Protein AF-A0A6F9BKA1-F1 (afdb_monomer)

pLDDT: mean 94.88, std 5.04, range [74.5, 98.81]

Secondary structure (DSSP, 8-state):
-EE-B--TT---S-HHHHHHHHHHHHTT-SEEESBEEEE---S----GGGGG--EESS-EEEES---SB---TT--EE--SS-BTTTBSEEEE--S-SSSS----B---SS--

Radius of gyration: 12.95 Å; Cα contacts (8 Å, |Δi|>4): 275; chains: 1; bounding box: 37×28×27 Å

Nearest PDB structures (foldseek):
  3u2p-assembly1_A  TM=9.780E-01  e=9.759E-13  Homo sapiens
  3u9u-assembly3_E  TM=9.674E-01  e=4.639E-12  Homo sapiens
  8u4j-assembly1_B  TM=9.757E-01  e=9.276E-12  Homo sapiens
  8u4l-assembly1_A  TM=9.788E-01  e=1.390E-11  Homo sapiens
  3njp-assembly1_A  TM=9.699E-01  e=2.111E-09  Homo sapiens

Sequence (113 aa):
VCPGTQNGLSSTGSQENQYNLIKDRYTGCEIIMGNLEITQIESDWDFSFLGTIREVTGYILIAMNHFRQLPLEQLRVIRGNTLYDRGFALSVFLNYPKEGSNGLQHLGLTHLT

Solvent-accessible surface area (backbone atoms only — not comparable to full-atom values): 6056 Å² total; per-residue (Å²): 100,31,76,41,59,89,55,79,90,65,82,76,85,51,57,66,57,47,51,50,54,52,48,74,55,36,54,82,20,36,34,33,58,34,22,50,72,53,56,58,36,71,62,82,68,89,48,67,49,45,38,49,24,31,35,29,42,9,20,39,40,40,31,48,23,22,29,46,63,42,44,28,47,46,24,32,47,69,66,37,81,38,44,50,94,80,76,29,41,69,46,79,48,64,35,48,49,97,72,78,86,52,24,57,76,44,62,38,62,79,49,55,111

Mean predicted aligned error: 2.92 Å

Structure (mmCIF, N/CA/C/O backbone):
data_AF-A0A6F9BKA1-F1
#
_entry.id   AF-A0A6F9BKA1-F1
#
loop_
_atom_site.group_PDB
_atom_site.id
_atom_site.type_symbol
_atom_site.label_atom_id
_atom_site.label_alt_id
_atom_site.label_comp_id
_atom_site.label_asym_id
_atom_site.label_entity_id
_atom_site.label_seq_id
_atom_site.pdbx_PDB_ins_code
_atom_site.Cartn_x
_atom_site.Cartn_y
_atom_site.Cartn_z
_atom_site.occupancy
_atom_site.B_iso_or_equiv
_atom_site.auth_seq_id
_atom_site.auth_comp_id
_atom_site.auth_asym_id
_atom_site.auth_atom_id
_atom_site.pdbx_PDB_model_num
ATOM 1 N N . VAL A 1 1 ? -10.286 5.489 9.625 1.00 97.56 1 VAL A N 1
ATOM 2 C CA . VAL A 1 1 ? -10.608 5.352 8.182 1.00 97.56 1 VAL A CA 1
ATOM 3 C C . VAL A 1 1 ? -9.828 6.410 7.424 1.00 97.56 1 VAL A C 1
ATOM 5 O O . VAL A 1 1 ? -9.712 7.512 7.944 1.00 97.56 1 VAL A O 1
ATOM 8 N N . CYS A 1 2 ? -9.300 6.099 6.245 1.00 98.44 2 CYS A N 1
ATOM 9 C CA . CYS A 1 2 ? -8.527 7.029 5.419 1.00 98.44 2 CYS A CA 1
ATOM 10 C C . CYS A 1 2 ? -8.758 6.754 3.919 1.00 98.44 2 CYS A C 1
ATOM 12 O O . CYS A 1 2 ? -9.146 5.639 3.560 1.00 98.44 2 CYS A O 1
ATOM 14 N N . PRO A 1 3 ? -8.554 7.742 3.030 1.00 98.44 3 PRO A N 1
ATOM 15 C CA . PRO A 1 3 ? -8.677 7.545 1.58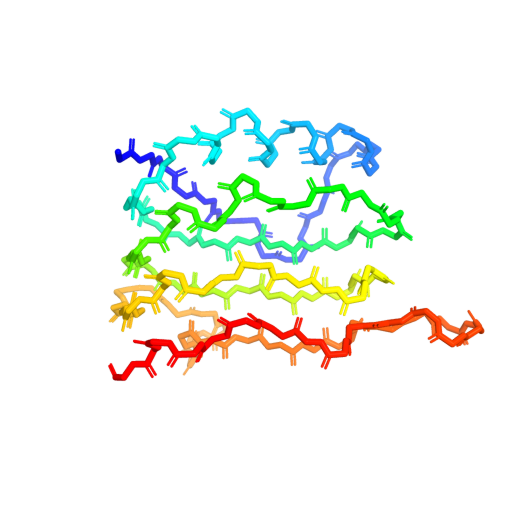7 1.00 98.44 3 PRO A CA 1
ATOM 16 C C . PRO A 1 3 ? -7.444 6.846 0.996 1.00 98.44 3 PRO A C 1
ATOM 18 O O . PRO A 1 3 ? -6.312 7.211 1.319 1.00 98.44 3 PRO A O 1
ATOM 21 N N . GLY A 1 4 ? -7.664 5.900 0.081 1.00 98.12 4 GLY A N 1
ATOM 22 C CA . GLY A 1 4 ? -6.608 5.255 -0.707 1.00 98.12 4 GLY A CA 1
ATOM 23 C C . GLY A 1 4 ? -6.095 6.110 -1.873 1.00 98.12 4 GLY A C 1
ATOM 24 O O . GLY A 1 4 ? -6.438 7.290 -2.001 1.00 98.12 4 GLY A O 1
ATOM 25 N N . THR A 1 5 ? -5.278 5.507 -2.736 1.00 97.44 5 THR A N 1
ATOM 26 C CA . THR A 1 5 ? -4.712 6.137 -3.946 1.00 97.44 5 THR A CA 1
ATOM 27 C C . THR A 1 5 ? -5.116 5.394 -5.226 1.00 97.44 5 THR A C 1
ATOM 29 O O . THR A 1 5 ? -5.723 4.324 -5.167 1.00 97.44 5 THR A O 1
ATOM 32 N N . GLN A 1 6 ? -4.845 5.985 -6.395 1.00 96.69 6 GLN A N 1
ATOM 33 C CA . GLN A 1 6 ? -5.107 5.384 -7.712 1.00 96.69 6 GLN A CA 1
ATOM 34 C C . GLN A 1 6 ? -4.022 5.801 -8.722 1.00 96.69 6 GLN A C 1
ATOM 36 O O . GLN A 1 6 ? -4.307 6.271 -9.822 1.00 96.69 6 GLN A O 1
ATOM 41 N N . ASN A 1 7 ? -2.763 5.688 -8.310 1.00 95.06 7 ASN A N 1
ATOM 42 C CA . ASN A 1 7 ? -1.594 6.072 -9.099 1.00 95.06 7 ASN A CA 1
ATOM 43 C C . ASN A 1 7 ? -0.988 4.877 -9.852 1.00 95.06 7 ASN A C 1
ATOM 45 O O . ASN A 1 7 ? -0.212 5.061 -10.790 1.00 95.06 7 ASN A O 1
ATOM 49 N N . GLY A 1 8 ? -1.318 3.643 -9.459 1.00 95.62 8 GLY A N 1
ATOM 50 C CA . GLY A 1 8 ? -0.719 2.434 -10.012 1.00 95.62 8 GLY A CA 1
ATOM 51 C C . GLY A 1 8 ? 0.800 2.430 -9.826 1.00 95.62 8 GLY A C 1
ATOM 52 O O . GLY A 1 8 ? 1.302 2.446 -8.705 1.00 95.62 8 GLY A O 1
ATOM 53 N N . LEU A 1 9 ? 1.537 2.404 -10.939 1.00 95.00 9 LEU A N 1
ATOM 54 C CA . LEU A 1 9 ? 3.005 2.449 -10.948 1.00 95.00 9 LEU A CA 1
ATOM 55 C C . LEU A 1 9 ? 3.567 3.862 -11.148 1.00 95.00 9 LEU A C 1
ATOM 57 O O . LEU A 1 9 ? 4.784 4.019 -11.224 1.00 95.00 9 LEU A O 1
ATOM 61 N N . SER A 1 10 ? 2.720 4.884 -11.272 1.00 91.62 10 SER A N 1
ATOM 62 C CA . SER A 1 10 ? 3.179 6.264 -11.397 1.00 91.62 10 SER A CA 1
ATOM 63 C C . SER A 1 10 ? 3.678 6.785 -10.051 1.00 91.62 10 SER A C 1
ATOM 65 O O . SER A 1 10 ? 2.981 6.691 -9.044 1.00 91.62 10 SER A O 1
ATOM 67 N N . SER A 1 11 ? 4.868 7.382 -10.056 1.00 83.88 11 SER A N 1
ATOM 68 C CA . SER A 1 11 ? 5.426 8.123 -8.925 1.00 83.88 11 SER A CA 1
ATOM 69 C C . SER A 1 11 ? 5.715 9.560 -9.344 1.00 83.88 11 SER A C 1
ATOM 71 O O . SER A 1 11 ? 6.031 9.837 -10.504 1.00 83.88 11 SER A O 1
ATOM 73 N N . THR A 1 12 ? 5.592 10.481 -8.394 1.00 76.44 12 THR A N 1
ATOM 74 C CA . THR A 1 12 ? 5.935 11.890 -8.570 1.00 76.44 12 THR A CA 1
ATOM 75 C C . THR A 1 12 ? 6.828 12.337 -7.425 1.00 76.44 12 THR A C 1
ATOM 77 O O . THR A 1 12 ? 6.445 12.220 -6.261 1.00 76.44 12 THR A O 1
ATOM 80 N N . GLY A 1 13 ? 7.973 12.931 -7.752 1.00 84.62 13 GLY A N 1
ATOM 81 C CA . GLY A 1 13 ? 8.903 13.470 -6.762 1.00 84.62 13 GLY A CA 1
ATOM 82 C C . GLY A 1 13 ? 9.947 12.457 -6.295 1.00 84.62 13 GLY A C 1
ATOM 83 O O . GLY A 1 13 ? 10.262 11.501 -6.997 1.00 84.62 13 GLY A O 1
ATOM 84 N N . SER A 1 14 ? 10.542 12.722 -5.133 1.00 91.00 14 SER A N 1
ATOM 85 C CA . SER A 1 14 ? 11.535 11.841 -4.521 1.00 91.00 14 SER A CA 1
ATOM 86 C C . SER A 1 14 ? 10.866 10.686 -3.774 1.00 91.00 14 SER A C 1
ATOM 88 O O . SER A 1 14 ? 9.728 10.803 -3.313 1.00 91.00 14 SER A O 1
ATOM 90 N N . GLN A 1 15 ? 11.612 9.598 -3.570 1.00 91.25 15 GLN A N 1
ATOM 91 C CA . GLN A 1 15 ? 11.167 8.492 -2.716 1.00 91.25 15 GLN A CA 1
ATOM 92 C C . GLN A 1 15 ? 10.801 8.980 -1.307 1.00 91.25 15 GLN A C 1
ATOM 94 O O . GLN A 1 15 ? 9.839 8.496 -0.724 1.00 91.25 15 GLN A O 1
ATOM 99 N N . GLU A 1 16 ? 11.537 9.961 -0.769 1.00 93.44 16 GLU A N 1
ATOM 100 C CA . GLU A 1 16 ? 11.300 10.507 0.575 1.00 93.44 16 GLU A CA 1
ATOM 101 C C . GLU A 1 16 ? 9.935 11.188 0.658 1.00 93.44 16 GLU A C 1
ATOM 103 O O . GLU A 1 16 ? 9.163 10.934 1.582 1.00 93.44 16 GLU A O 1
ATOM 108 N N . ASN A 1 17 ? 9.592 11.985 -0.355 1.00 93.12 17 ASN A N 1
ATOM 109 C CA . ASN A 1 17 ? 8.270 12.590 -0.446 1.00 93.12 17 ASN A CA 1
ATOM 110 C C . ASN A 1 17 ? 7.186 11.518 -0.559 1.00 93.12 17 ASN A C 1
ATOM 112 O O . ASN A 1 17 ? 6.159 11.618 0.108 1.00 93.12 17 ASN A O 1
ATOM 116 N N . GLN A 1 18 ? 7.415 10.478 -1.363 1.00 92.50 18 GLN A N 1
ATOM 117 C CA . GLN A 1 18 ? 6.457 9.387 -1.502 1.00 92.50 18 GLN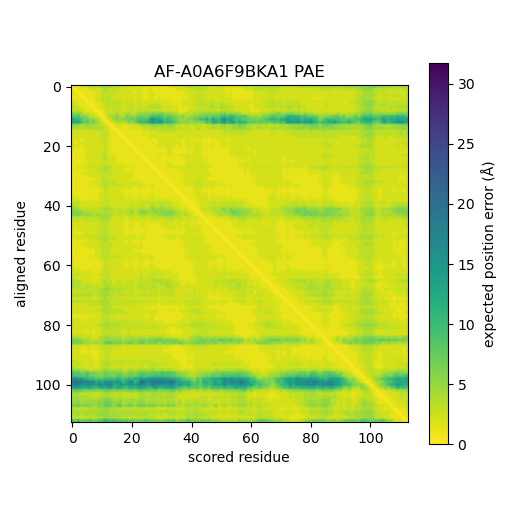 A CA 1
ATOM 118 C C . GLN A 1 18 ? 6.234 8.646 -0.178 1.00 92.50 18 GLN A C 1
ATOM 120 O O . GLN A 1 18 ? 5.089 8.413 0.203 1.00 92.50 18 GLN A O 1
ATOM 125 N N . TYR A 1 19 ? 7.296 8.333 0.560 1.00 95.25 19 TYR A N 1
ATOM 126 C CA . TYR A 1 19 ? 7.183 7.712 1.876 1.00 95.25 19 TYR A CA 1
ATOM 127 C C . TYR A 1 19 ? 6.473 8.604 2.891 1.00 95.25 19 TYR A C 1
ATOM 129 O O . TYR A 1 19 ? 5.578 8.123 3.583 1.00 95.25 19 TYR A O 1
ATOM 137 N N . ASN A 1 20 ? 6.795 9.898 2.939 1.00 95.62 20 ASN A N 1
ATOM 138 C CA . ASN A 1 20 ? 6.115 10.838 3.829 1.00 95.62 20 ASN A CA 1
ATOM 139 C C . ASN A 1 20 ? 4.618 10.938 3.499 1.00 95.62 20 ASN A C 1
ATOM 141 O O . ASN A 1 20 ? 3.794 10.875 4.403 1.00 95.62 20 ASN A O 1
ATOM 145 N N . LEU A 1 21 ? 4.240 10.966 2.215 1.00 95.31 21 LEU A N 1
ATOM 146 C CA . LEU A 1 21 ? 2.831 10.943 1.800 1.00 95.31 21 LEU A CA 1
ATOM 147 C C . LEU A 1 21 ? 2.109 9.650 2.206 1.00 95.31 21 LEU A C 1
ATOM 149 O O . LEU A 1 21 ? 0.945 9.700 2.607 1.00 95.31 21 LEU A O 1
ATOM 153 N N . ILE A 1 22 ? 2.772 8.494 2.092 1.00 96.38 22 ILE A N 1
ATOM 154 C CA . ILE A 1 22 ? 2.231 7.202 2.545 1.00 96.38 22 ILE A CA 1
ATOM 155 C C . ILE A 1 22 ? 2.051 7.229 4.070 1.00 96.38 22 ILE A C 1
ATOM 157 O O . ILE A 1 22 ? 0.984 6.871 4.574 1.00 96.38 22 ILE A O 1
ATOM 161 N N . LYS A 1 23 ? 3.067 7.689 4.804 1.00 97.69 23 LYS A N 1
ATOM 162 C CA . LYS A 1 23 ? 3.066 7.771 6.265 1.00 97.69 23 LYS A CA 1
ATOM 163 C C . LYS A 1 23 ? 1.980 8.705 6.785 1.00 97.69 23 LYS A C 1
ATO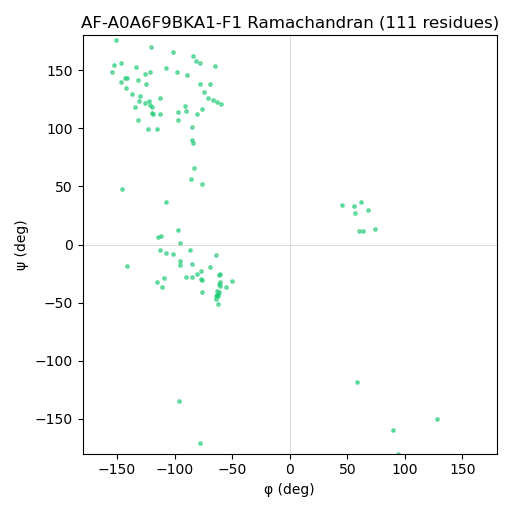M 165 O O . LYS A 1 23 ? 1.175 8.283 7.615 1.00 97.69 23 LYS A O 1
ATOM 170 N N . ASP A 1 24 ? 1.902 9.925 6.266 1.00 98.06 24 ASP A N 1
ATOM 171 C CA . ASP A 1 24 ? 0.910 10.927 6.671 1.00 98.06 24 ASP A CA 1
ATOM 172 C C . ASP A 1 24 ? -0.522 10.442 6.423 1.00 98.06 24 ASP A C 1
ATOM 174 O O . ASP A 1 24 ? -1.429 10.708 7.210 1.00 98.06 24 ASP A O 1
ATOM 178 N N . ARG A 1 25 ? -0.733 9.690 5.338 1.00 98.06 25 ARG A N 1
ATOM 179 C CA . ARG A 1 25 ? -2.053 9.185 4.951 1.00 98.06 25 ARG A CA 1
ATOM 180 C C . ARG A 1 25 ? -2.522 8.001 5.790 1.00 98.06 25 ARG A C 1
ATOM 182 O O . ARG A 1 25 ? -3.712 7.917 6.094 1.00 98.06 25 ARG A O 1
ATOM 189 N N . TYR A 1 26 ? -1.625 7.065 6.099 1.00 98.56 26 TYR A N 1
ATOM 190 C CA . TYR A 1 26 ? -2.002 5.765 6.660 1.00 98.56 26 TYR A CA 1
ATOM 191 C C . TYR A 1 26 ? -1.668 5.598 8.144 1.00 98.56 26 TYR A C 1
ATOM 193 O O . TYR A 1 26 ? -2.108 4.619 8.748 1.00 98.56 26 TYR A O 1
ATOM 201 N N . THR A 1 27 ? -0.957 6.541 8.769 1.00 98.44 27 THR A N 1
ATOM 202 C CA . THR A 1 27 ? -0.712 6.492 10.219 1.00 98.44 27 THR A CA 1
ATOM 203 C C . THR A 1 27 ? -2.033 6.509 10.995 1.00 98.44 27 THR A C 1
ATOM 205 O O . THR A 1 27 ? -2.831 7.435 10.871 1.00 98.44 27 THR A O 1
ATOM 208 N N . GLY A 1 28 ? -2.266 5.467 11.802 1.00 98.12 28 GLY A N 1
ATOM 209 C CA . GLY A 1 28 ? -3.491 5.303 12.594 1.00 98.12 28 GLY A CA 1
ATOM 210 C C . GLY A 1 28 ? -4.728 4.907 11.778 1.00 98.12 28 GLY A C 1
ATOM 211 O O . GLY A 1 28 ? -5.852 4.998 12.276 1.00 98.12 28 GLY A O 1
ATOM 212 N N . CYS A 1 29 ? -4.560 4.494 10.519 1.00 98.62 29 CYS A N 1
ATOM 213 C CA . CYS A 1 29 ? -5.673 4.105 9.669 1.00 98.62 29 CYS A CA 1
ATOM 214 C C . CYS A 1 29 ? -5.994 2.609 9.762 1.00 98.62 29 CYS A C 1
ATOM 216 O O . CYS A 1 29 ? -5.208 1.768 9.350 1.00 98.62 29 CYS A O 1
ATOM 218 N N . GLU A 1 30 ? -7.214 2.278 10.196 1.00 98.62 30 GLU A N 1
ATOM 219 C CA . GLU A 1 30 ? -7.675 0.880 10.231 1.00 98.62 30 GLU A CA 1
ATOM 220 C C . GLU A 1 30 ? -8.370 0.404 8.945 1.00 98.62 30 GLU A C 1
ATOM 222 O O . GLU A 1 30 ? -8.366 -0.786 8.641 1.00 98.62 30 GLU A O 1
ATOM 227 N N . ILE A 1 31 ? -8.992 1.314 8.189 1.00 98.81 31 ILE A N 1
ATOM 228 C CA . ILE A 1 31 ? -9.764 0.986 6.980 1.00 98.81 31 ILE A CA 1
ATOM 229 C C . ILE A 1 31 ? -9.385 1.964 5.876 1.00 98.81 31 ILE A C 1
ATOM 231 O O . ILE A 1 31 ? -9.633 3.171 6.012 1.00 98.81 31 ILE A O 1
ATOM 235 N N . ILE A 1 32 ? -8.830 1.435 4.788 1.00 98.81 32 ILE A N 1
ATOM 236 C CA . ILE A 1 32 ? -8.516 2.192 3.577 1.00 98.81 32 ILE A CA 1
ATOM 237 C C . ILE A 1 32 ? -9.721 2.151 2.642 1.00 98.81 32 ILE A C 1
ATOM 239 O O . ILE A 1 32 ? -10.088 1.104 2.106 1.00 98.81 32 ILE A O 1
ATOM 243 N N . MET A 1 33 ? -10.311 3.322 2.417 1.00 98.69 33 MET A N 1
ATOM 244 C CA . MET A 1 33 ? -11.359 3.543 1.426 1.00 98.69 33 MET A CA 1
ATOM 245 C C . MET A 1 33 ? -10.709 3.807 0.066 1.00 98.69 33 MET A C 1
ATOM 247 O O . MET A 1 33 ? -10.386 4.948 -0.266 1.00 98.69 33 MET A O 1
ATOM 251 N N . GLY A 1 34 ? -10.480 2.747 -0.701 1.00 98.62 34 GLY A N 1
ATOM 252 C CA . GLY A 1 34 ? -9.764 2.774 -1.974 1.00 98.62 34 GLY A CA 1
ATOM 253 C C . GLY A 1 34 ? -8.641 1.744 -1.996 1.00 98.62 34 GLY A C 1
ATOM 254 O O . GLY A 1 34 ? -8.743 0.703 -1.348 1.00 98.62 34 GLY A O 1
ATOM 255 N N . ASN A 1 35 ? -7.577 2.036 -2.742 1.00 98.75 35 ASN A N 1
ATOM 256 C CA . ASN A 1 35 ? -6.453 1.119 -2.914 1.00 98.75 35 ASN A CA 1
ATOM 257 C C . ASN A 1 35 ? -5.297 1.472 -1.976 1.00 98.75 35 ASN A C 1
ATOM 259 O O . ASN A 1 35 ? -5.056 2.650 -1.695 1.00 98.75 35 ASN A O 1
ATOM 263 N N . LEU A 1 36 ? -4.558 0.453 -1.544 1.00 98.56 36 LEU A N 1
ATOM 264 C CA . LEU A 1 36 ? -3.254 0.612 -0.909 1.00 98.56 36 LEU A CA 1
ATOM 265 C C . LEU A 1 36 ? -2.173 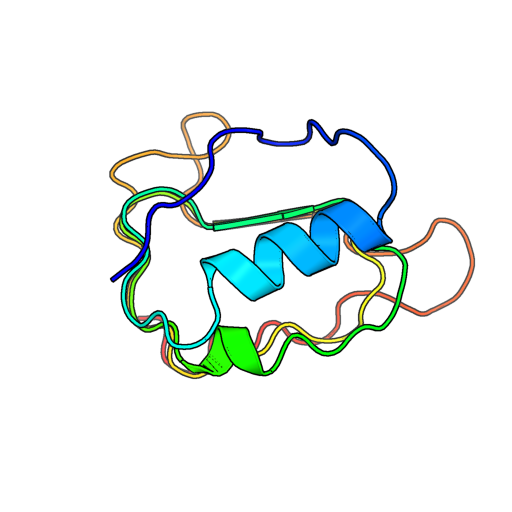0.393 -1.969 1.00 98.56 36 LEU A C 1
ATOM 267 O O . LEU A 1 36 ? -2.029 -0.713 -2.485 1.00 98.56 36 LEU A O 1
ATOM 271 N N . GLU A 1 37 ? -1.412 1.435 -2.289 1.00 98.12 37 GLU A N 1
ATOM 272 C CA . GLU A 1 37 ? -0.327 1.373 -3.272 1.00 98.12 37 GLU A CA 1
ATOM 273 C C . GLU A 1 37 ? 1.000 1.706 -2.591 1.00 98.12 37 GLU A C 1
ATOM 275 O O . GLU A 1 37 ? 1.224 2.838 -2.164 1.00 98.12 37 GLU A O 1
ATOM 280 N N . ILE A 1 38 ? 1.875 0.707 -2.488 1.00 97.06 38 ILE A N 1
ATOM 281 C CA . ILE A 1 38 ? 3.242 0.844 -1.990 1.00 97.06 38 ILE A CA 1
ATOM 282 C C . ILE A 1 38 ? 4.171 0.519 -3.153 1.00 97.06 38 ILE A C 1
ATOM 284 O O . ILE A 1 38 ? 4.370 -0.648 -3.504 1.00 97.06 38 ILE A O 1
ATOM 288 N N . THR A 1 39 ? 4.692 1.557 -3.801 1.00 95.62 39 THR A N 1
ATOM 289 C CA . THR A 1 39 ? 5.497 1.411 -5.014 1.00 95.62 39 THR A CA 1
ATOM 290 C C . THR A 1 39 ? 6.770 2.243 -4.973 1.00 95.62 39 THR A C 1
ATOM 292 O O . THR A 1 39 ? 6.800 3.283 -4.326 1.00 95.62 39 THR A O 1
ATOM 295 N N . GLN A 1 40 ? 7.814 1.811 -5.685 1.00 93.12 40 GLN A N 1
ATOM 296 C CA . GLN A 1 40 ? 9.041 2.596 -5.914 1.00 93.12 40 GLN A CA 1
ATOM 297 C C . GLN A 1 40 ? 9.762 3.087 -4.640 1.00 93.12 40 GLN A C 1
ATOM 299 O O . GLN A 1 40 ? 10.363 4.161 -4.634 1.00 93.12 40 GLN A O 1
ATOM 304 N N . ILE A 1 41 ? 9.724 2.313 -3.550 1.00 92.62 41 ILE A N 1
ATOM 305 C CA . ILE A 1 41 ? 10.477 2.615 -2.326 1.00 92.62 41 ILE A CA 1
ATOM 306 C C . ILE A 1 41 ? 11.778 1.813 -2.316 1.00 92.62 41 ILE A C 1
ATOM 308 O O . ILE A 1 41 ? 11.768 0.606 -2.074 1.00 92.62 41 ILE A O 1
ATOM 312 N N . GLU A 1 42 ? 12.911 2.474 -2.545 1.00 89.75 42 GLU A N 1
ATOM 313 C CA . GLU A 1 42 ? 14.221 1.807 -2.593 1.00 89.75 42 GLU A CA 1
ATOM 314 C C . GLU A 1 42 ? 14.971 1.857 -1.252 1.00 89.75 42 GLU A C 1
ATOM 316 O O . GLU A 1 42 ? 15.933 1.116 -1.055 1.00 89.75 42 GLU A O 1
ATOM 321 N N . SER A 1 43 ? 14.530 2.714 -0.327 1.00 89.56 43 SER A N 1
ATOM 322 C CA . SER A 1 43 ? 15.096 2.844 1.021 1.00 89.56 43 SER A CA 1
ATOM 323 C C . SER A 1 43 ? 14.419 1.899 2.022 1.00 89.56 43 SER A C 1
ATOM 325 O O . SER A 1 43 ? 13.215 1.662 1.948 1.00 89.56 43 SER A O 1
ATOM 327 N N . ASP A 1 44 ? 15.177 1.392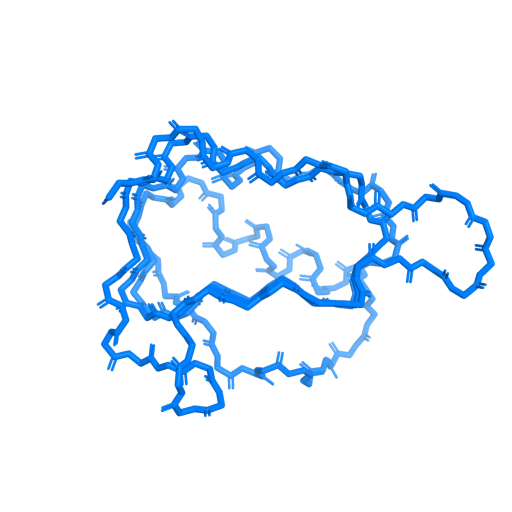 2.998 1.00 87.69 44 ASP A N 1
ATOM 328 C CA . ASP A 1 44 ? 14.663 0.519 4.069 1.00 87.69 44 ASP A CA 1
ATOM 329 C C . ASP A 1 44 ? 14.053 1.357 5.210 1.00 87.69 44 ASP A C 1
ATOM 331 O O . ASP A 1 44 ? 14.597 1.459 6.309 1.00 87.69 44 ASP A O 1
ATOM 335 N N . TRP A 1 45 ? 12.957 2.057 4.905 1.00 93.00 45 TRP A N 1
ATOM 336 C CA . TRP A 1 45 ? 12.226 2.874 5.874 1.00 93.00 45 TRP A CA 1
ATOM 337 C C . TRP A 1 45 ? 11.232 2.066 6.709 1.00 93.00 45 TRP A C 1
ATOM 339 O O . TRP A 1 45 ? 10.830 0.960 6.354 1.00 93.00 45 TRP A O 1
ATOM 349 N N . ASP A 1 46 ? 10.812 2.653 7.829 1.00 94.56 46 ASP A N 1
ATOM 350 C CA . ASP A 1 46 ? 9.889 2.015 8.759 1.00 94.56 46 ASP A CA 1
ATOM 351 C C . ASP A 1 46 ? 8.428 2.121 8.297 1.00 94.56 46 ASP A C 1
ATOM 353 O O . ASP A 1 46 ? 7.826 3.193 8.319 1.00 94.56 46 ASP A O 1
ATOM 357 N N . PHE A 1 47 ? 7.833 0.983 7.945 1.00 96.56 47 PHE A N 1
ATOM 358 C CA . PHE A 1 47 ? 6.418 0.865 7.585 1.00 96.56 47 PHE A CA 1
ATOM 359 C C . PHE A 1 47 ? 5.517 0.398 8.739 1.00 96.56 47 PHE A C 1
ATOM 361 O O . PHE A 1 47 ? 4.358 0.071 8.496 1.00 96.56 47 PHE A O 1
ATOM 368 N N . SER A 1 48 ? 5.999 0.380 9.989 1.00 96.81 48 SER A N 1
ATOM 369 C CA . SER A 1 48 ? 5.259 -0.099 11.174 1.00 96.81 48 SER A CA 1
ATOM 370 C C . SER A 1 48 ? 3.852 0.491 11.327 1.00 96.81 48 SER A C 1
ATOM 372 O O . SER A 1 48 ? 2.936 -0.186 11.793 1.00 96.81 48 SER A O 1
ATOM 374 N N . PHE A 1 49 ? 3.640 1.728 10.873 1.00 97.19 49 PHE A N 1
ATOM 375 C CA . PHE A 1 49 ? 2.340 2.400 10.896 1.00 97.19 49 PHE A CA 1
ATOM 376 C C . PHE A 1 49 ? 1.253 1.681 10.070 1.00 97.19 49 PHE A C 1
ATOM 378 O O . PHE A 1 49 ? 0.068 1.791 10.401 1.00 97.19 49 PHE A O 1
ATOM 385 N N . LEU A 1 50 ? 1.634 0.905 9.045 1.00 97.75 50 LEU A N 1
ATOM 386 C CA . LEU A 1 50 ? 0.713 0.083 8.251 1.00 97.75 50 LEU A CA 1
ATOM 387 C C . LEU A 1 50 ? 0.137 -1.098 9.044 1.00 97.75 50 LEU A C 1
ATOM 389 O O . LEU A 1 50 ? -0.939 -1.583 8.699 1.00 97.75 50 LEU A O 1
ATOM 393 N N . GLY A 1 51 ? 0.777 -1.501 10.146 1.00 97.06 51 GLY A N 1
ATOM 394 C CA . GLY A 1 51 ? 0.329 -2.614 10.990 1.00 97.06 51 GLY A CA 1
ATOM 395 C C . GLY A 1 51 ? -1.026 -2.381 11.664 1.00 97.06 51 GLY A C 1
ATOM 396 O O . GLY A 1 51 ? -1.588 -3.300 12.250 1.00 97.06 51 GLY A O 1
ATOM 397 N N . THR A 1 52 ? -1.576 -1.166 11.578 1.00 98.00 52 THR A N 1
ATOM 398 C CA . THR A 1 52 ? -2.928 -0.836 12.057 1.00 98.00 52 THR A CA 1
ATOM 399 C C . THR A 1 52 ? -4.028 -1.152 11.043 1.00 98.00 52 THR A C 1
ATOM 401 O O . THR A 1 52 ? -5.194 -1.248 11.428 1.00 98.00 52 THR A O 1
ATOM 404 N N . ILE A 1 53 ? -3.684 -1.354 9.767 1.00 98.69 53 ILE A N 1
ATOM 405 C CA . ILE A 1 53 ? -4.652 -1.566 8.689 1.00 98.69 53 ILE A CA 1
ATOM 406 C C . ILE A 1 53 ? -5.298 -2.940 8.842 1.00 98.69 53 ILE A C 1
ATOM 408 O O . ILE A 1 53 ? -4.626 -3.967 8.881 1.00 98.69 53 ILE A O 1
ATOM 412 N N . ARG A 1 54 ? -6.629 -2.951 8.875 1.00 98.56 54 ARG A N 1
ATOM 413 C CA . ARG A 1 54 ? -7.463 -4.151 8.996 1.00 98.56 54 ARG A CA 1
ATOM 414 C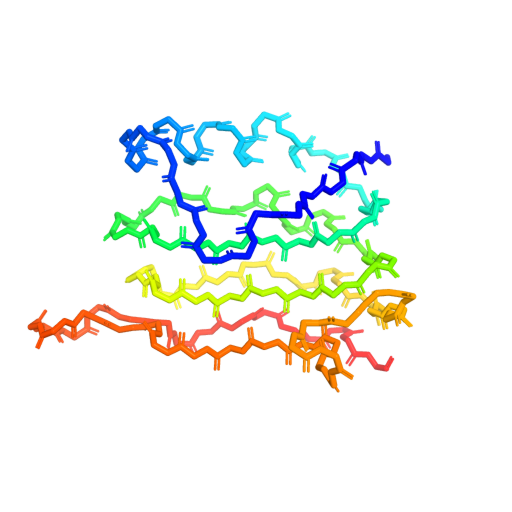 C . ARG A 1 54 ? -8.200 -4.477 7.707 1.00 98.56 54 ARG A C 1
ATOM 416 O O . ARG A 1 54 ? -8.496 -5.642 7.449 1.00 98.56 54 ARG A O 1
ATOM 423 N N . GLU A 1 55 ? -8.494 -3.461 6.904 1.00 98.81 55 GLU A N 1
ATOM 424 C CA . GLU A 1 55 ? -9.308 -3.602 5.703 1.00 98.81 55 GLU A CA 1
ATOM 425 C C . GLU A 1 55 ? -8.873 -2.639 4.595 1.00 98.81 55 GLU A C 1
ATOM 427 O O . GLU A 1 55 ? -8.611 -1.458 4.840 1.00 98.81 55 GLU A O 1
ATOM 432 N N . VAL A 1 56 ? -8.870 -3.146 3.361 1.00 98.81 56 VAL A N 1
ATOM 433 C CA . VAL A 1 56 ? -8.731 -2.353 2.134 1.00 98.81 56 VAL A CA 1
ATOM 434 C C . VAL A 1 56 ? -9.945 -2.617 1.246 1.00 98.81 56 VAL A C 1
ATOM 436 O O . VAL A 1 56 ? -10.243 -3.767 0.915 1.00 98.81 56 VAL A O 1
ATOM 439 N N . THR A 1 57 ? -10.681 -1.568 0.868 1.00 98.81 57 THR A N 1
ATOM 440 C CA . THR A 1 57 ? -11.909 -1.738 0.070 1.00 98.81 57 THR A CA 1
ATOM 441 C C . THR A 1 57 ? -11.645 -1.937 -1.426 1.00 98.81 57 THR A C 1
ATOM 443 O O . THR A 1 57 ? -12.467 -2.536 -2.119 1.00 98.81 57 THR A O 1
ATOM 446 N N . GLY A 1 58 ? -10.511 -1.453 -1.931 1.00 98.75 58 GLY A N 1
ATOM 447 C CA . GLY A 1 58 ? -10.045 -1.649 -3.302 1.00 98.75 58 GLY A CA 1
ATOM 448 C C . GLY A 1 58 ? -9.055 -2.806 -3.430 1.00 98.75 58 GLY A C 1
ATOM 449 O O . GLY A 1 58 ? -9.272 -3.876 -2.856 1.00 98.75 58 GLY A O 1
ATOM 450 N N . TYR A 1 59 ? -7.967 -2.574 -4.170 1.00 98.81 59 TYR A N 1
ATOM 451 C CA . TYR A 1 59 ? -6.840 -3.504 -4.296 1.00 98.81 59 TYR A CA 1
ATOM 452 C C . TYR A 1 59 ? -5.638 -3.097 -3.434 1.00 98.81 59 TYR A C 1
ATOM 454 O O . TYR A 1 59 ? -5.522 -1.958 -2.976 1.00 98.81 59 TYR A O 1
ATOM 462 N N . ILE A 1 60 ? -4.702 -4.030 -3.270 1.00 98.69 60 ILE A N 1
ATOM 463 C CA . ILE A 1 60 ? -3.363 -3.794 -2.729 1.00 98.69 60 ILE A CA 1
ATOM 464 C C . ILE A 1 60 ? -2.325 -4.016 -3.835 1.00 98.69 60 ILE A C 1
ATOM 466 O O . ILE A 1 60 ? -2.287 -5.079 -4.459 1.00 98.69 60 ILE A O 1
ATOM 470 N N . LEU A 1 61 ? -1.473 -3.017 -4.065 1.00 98.62 61 LEU A N 1
ATOM 471 C CA . LEU A 1 61 ? -0.358 -3.056 -5.010 1.00 98.62 61 LEU A CA 1
ATOM 472 C C . LEU A 1 61 ? 0.958 -2.833 -4.263 1.00 98.62 61 LEU A C 1
ATOM 474 O O . LEU A 1 61 ? 1.172 -1.772 -3.683 1.00 98.62 61 LEU A O 1
ATOM 478 N N . ILE A 1 62 ? 1.843 -3.827 -4.313 1.00 98.06 62 ILE A N 1
ATOM 479 C CA . ILE A 1 62 ? 3.186 -3.784 -3.728 1.00 98.06 62 ILE A CA 1
ATOM 480 C C . ILE A 1 62 ? 4.173 -4.073 -4.856 1.00 98.06 62 ILE A C 1
ATOM 482 O O . ILE A 1 62 ? 4.346 -5.230 -5.249 1.00 98.06 62 ILE A O 1
ATOM 486 N N . ALA A 1 63 ? 4.790 -3.036 -5.419 1.00 97.00 63 ALA A N 1
ATOM 487 C CA . ALA A 1 63 ? 5.632 -3.207 -6.599 1.00 97.00 63 ALA A CA 1
ATOM 488 C C . ALA A 1 63 ? 6.871 -2.313 -6.635 1.00 97.00 63 ALA A C 1
ATOM 490 O O . ALA A 1 63 ? 6.804 -1.138 -6.301 1.00 97.00 63 ALA A O 1
ATOM 491 N N . MET A 1 64 ? 7.987 -2.836 -7.150 1.00 95.00 64 MET A N 1
ATOM 492 C CA . MET A 1 64 ? 9.221 -2.054 -7.353 1.00 95.00 64 MET A CA 1
ATOM 493 C C . MET A 1 64 ? 9.810 -1.490 -6.047 1.00 95.00 64 MET A C 1
ATOM 495 O O . MET A 1 64 ? 10.312 -0.372 -6.030 1.00 95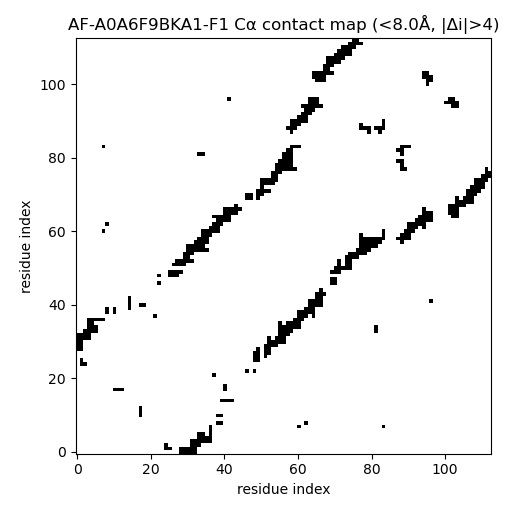.00 64 MET A O 1
ATOM 499 N N . ASN A 1 65 ? 9.720 -2.238 -4.943 1.00 94.62 65 ASN A N 1
ATOM 500 C CA . ASN A 1 65 ? 10.285 -1.844 -3.650 1.00 94.62 65 ASN A CA 1
ATOM 501 C C . ASN A 1 65 ? 11.531 -2.661 -3.276 1.00 94.62 65 ASN A C 1
ATOM 503 O O . ASN A 1 65 ? 11.638 -3.826 -3.652 1.00 94.62 65 ASN A O 1
ATOM 507 N N . HIS A 1 66 ? 12.443 -2.092 -2.486 1.00 93.31 66 HIS A N 1
ATOM 508 C CA . HIS A 1 66 ? 13.660 -2.772 -2.009 1.00 93.31 66 HIS A CA 1
ATOM 509 C C . HIS A 1 66 ? 13.679 -3.026 -0.489 1.00 93.31 66 HIS A C 1
ATOM 511 O O . HIS A 1 66 ? 14.602 -3.674 0.011 1.00 93.31 66 HIS A O 1
ATOM 517 N N . PHE A 1 67 ? 12.676 -2.548 0.259 1.00 92.50 67 PHE A N 1
ATOM 518 C CA . PHE A 1 67 ? 12.537 -2.867 1.684 1.00 92.50 67 PHE A CA 1
ATOM 519 C C . PHE A 1 67 ? 12.257 -4.359 1.897 1.00 92.50 67 PHE A C 1
ATOM 521 O O . PHE A 1 67 ? 11.694 -5.046 1.040 1.00 92.50 67 PHE A O 1
ATOM 528 N N . ARG A 1 68 ? 12.634 -4.876 3.070 1.00 92.44 68 ARG A N 1
ATOM 529 C CA . ARG A 1 68 ? 12.564 -6.323 3.346 1.00 92.44 68 ARG A CA 1
ATOM 530 C C . ARG A 1 68 ? 11.211 -6.809 3.834 1.00 92.44 68 ARG A C 1
ATOM 532 O O . ARG A 1 68 ? 10.877 -7.981 3.644 1.00 92.44 68 ARG A O 1
ATOM 539 N N . GLN A 1 69 ? 10.453 -5.940 4.485 1.00 93.38 69 GLN A N 1
ATOM 540 C CA . GLN A 1 69 ? 9.208 -6.318 5.133 1.00 93.38 69 GLN A CA 1
ATOM 541 C C . GLN A 1 69 ? 8.140 -5.246 4.977 1.00 93.38 69 GLN A C 1
ATOM 543 O O . GLN A 1 69 ? 8.433 -4.055 5.052 1.00 93.38 69 GLN A O 1
ATOM 548 N N . LEU A 1 70 ? 6.900 -5.693 4.809 1.00 95.25 70 LEU A N 1
ATOM 549 C CA . LEU A 1 70 ? 5.722 -4.847 4.911 1.00 95.25 70 LEU A CA 1
ATOM 550 C C . LEU A 1 70 ? 4.834 -5.392 6.045 1.00 95.25 70 LEU A C 1
ATOM 552 O O . LEU A 1 70 ? 4.327 -6.506 5.911 1.00 95.25 70 LEU A O 1
ATOM 556 N N . PRO A 1 71 ? 4.665 -4.665 7.161 1.00 95.88 71 PRO A N 1
ATOM 557 C CA . PRO A 1 71 ? 3.935 -5.166 8.321 1.00 95.88 71 PRO A CA 1
ATOM 558 C C . PRO A 1 71 ? 2.424 -4.953 8.146 1.00 95.88 71 PRO A C 1
ATOM 560 O O . PRO A 1 71 ? 1.875 -3.918 8.519 1.00 95.88 71 PRO A O 1
ATOM 563 N N . LEU A 1 72 ? 1.750 -5.914 7.507 1.00 97.25 72 LEU A N 1
ATOM 564 C CA . LEU A 1 72 ? 0.286 -5.949 7.344 1.00 97.25 72 LEU A CA 1
ATOM 565 C C . LEU A 1 72 ? -0.369 -7.030 8.218 1.00 97.25 72 LEU A C 1
ATOM 567 O O . LEU A 1 72 ? -1.349 -7.657 7.819 1.00 97.25 72 LEU A O 1
ATOM 571 N N . GLU A 1 73 ? 0.146 -7.252 9.428 1.00 96.00 73 GLU A N 1
ATOM 572 C CA . GLU A 1 73 ? -0.290 -8.340 10.313 1.00 96.00 73 GLU A CA 1
ATOM 573 C C . GLU A 1 73 ? -1.757 -8.250 10.700 1.00 96.00 73 GLU A C 1
ATOM 575 O O . GLU A 1 73 ? -2.390 -9.283 10.885 1.00 96.00 73 GLU A O 1
ATOM 580 N N . GLN A 1 74 ? -2.320 -7.047 10.816 1.00 97.56 74 GLN A N 1
ATOM 581 C CA . GLN A 1 74 ? -3.730 -6.875 11.165 1.00 97.56 74 GLN A CA 1
ATOM 582 C C . GLN A 1 74 ? -4.672 -6.911 9.961 1.00 97.56 74 GLN A C 1
ATOM 584 O O . GLN A 1 74 ? -5.887 -6.894 10.177 1.00 97.56 74 GLN A O 1
ATOM 589 N N . LEU A 1 75 ? -4.156 -6.985 8.728 1.00 98.50 75 LEU A N 1
ATOM 590 C CA . LEU A 1 75 ? -4.987 -7.000 7.532 1.00 98.50 75 LEU A CA 1
ATOM 591 C C . LEU A 1 75 ? -5.807 -8.291 7.495 1.00 98.50 75 LEU A C 1
ATOM 593 O O . LEU A 1 75 ? -5.256 -9.388 7.529 1.00 98.50 75 LEU A O 1
ATOM 597 N N . ARG A 1 76 ? -7.131 -8.146 7.398 1.00 98.38 76 ARG A N 1
ATOM 598 C CA . ARG A 1 76 ? -8.079 -9.269 7.383 1.00 98.38 76 ARG A CA 1
ATOM 599 C C . ARG A 1 76 ? -8.760 -9.461 6.046 1.00 98.38 76 ARG A C 1
ATOM 601 O O . ARG A 1 76 ? -9.035 -10.592 5.674 1.00 98.38 76 ARG A O 1
ATOM 608 N N . VAL A 1 77 ? -9.072 -8.366 5.354 1.00 98.50 77 VAL A N 1
ATOM 609 C CA . VAL A 1 77 ? -9.903 -8.400 4.146 1.00 98.50 77 VAL A CA 1
ATOM 610 C C . VAL A 1 77 ? -9.392 -7.406 3.109 1.00 98.50 77 VAL A C 1
ATOM 612 O O . VAL A 1 77 ? -9.152 -6.234 3.411 1.00 98.50 77 VAL A O 1
ATOM 615 N N . ILE A 1 78 ? -9.311 -7.877 1.866 1.00 98.69 78 ILE A N 1
ATOM 616 C CA . ILE A 1 78 ? -9.210 -7.052 0.661 1.00 98.69 78 ILE A CA 1
ATOM 617 C C . ILE A 1 78 ? -10.516 -7.250 -0.105 1.00 98.69 78 ILE A C 1
ATOM 619 O O . ILE A 1 78 ? -10.788 -8.353 -0.576 1.00 98.69 78 ILE A O 1
ATOM 623 N N . ARG A 1 79 ? -11.356 -6.215 -0.198 1.00 98.50 79 ARG A N 1
ATOM 624 C CA . ARG A 1 79 ? -12.695 -6.378 -0.795 1.00 98.50 79 ARG A CA 1
ATOM 625 C C . ARG A 1 79 ? -12.668 -6.465 -2.317 1.00 98.50 79 ARG A C 1
ATOM 627 O O . ARG A 1 79 ? -13.539 -7.111 -2.886 1.00 98.50 79 ARG A O 1
ATOM 634 N N . GLY A 1 80 ? -11.704 -5.813 -2.971 1.00 98.12 80 GLY A N 1
ATOM 635 C CA . GLY A 1 80 ? -11.586 -5.850 -4.427 1.00 98.12 80 GLY A CA 1
ATOM 636 C C . GLY A 1 80 ? -12.720 -5.132 -5.167 1.00 98.12 80 GLY A C 1
ATOM 637 O O . GLY A 1 80 ? -13.035 -5.509 -6.292 1.00 98.12 80 GLY A O 1
ATOM 638 N N . ASN A 1 81 ? -13.326 -4.089 -4.578 1.00 97.94 81 ASN A N 1
ATOM 639 C CA . ASN A 1 81 ? -14.320 -3.261 -5.286 1.00 97.94 81 ASN A CA 1
ATOM 640 C C . ASN A 1 81 ? -13.709 -2.579 -6.527 1.00 97.94 81 ASN A C 1
ATOM 642 O O . ASN A 1 81 ? -14.406 -2.250 -7.485 1.00 97.94 81 ASN A O 1
ATOM 646 N N . THR A 1 82 ? -12.392 -2.379 -6.493 1.00 98.25 82 THR A N 1
ATOM 647 C CA . THR A 1 82 ? -11.518 -2.024 -7.611 1.00 98.25 82 THR A CA 1
ATOM 648 C C . THR A 1 82 ? -10.387 -3.049 -7.679 1.00 98.25 82 THR A C 1
ATOM 650 O O . THR A 1 82 ? -9.941 -3.549 -6.648 1.00 98.25 82 THR A O 1
ATOM 653 N N . LEU A 1 83 ? -9.908 -3.358 -8.887 1.00 98.56 83 LEU A N 1
ATOM 654 C CA . LEU A 1 83 ? -8.866 -4.362 -9.127 1.00 98.56 83 LEU A CA 1
ATOM 655 C C . LEU A 1 83 ? -7.699 -3.753 -9.904 1.00 98.56 83 LEU A C 1
ATOM 657 O O . LEU A 1 83 ? -7.914 -3.017 -10.872 1.00 98.56 83 LEU A O 1
ATOM 661 N N . TYR A 1 84 ? -6.472 -4.099 -9.516 1.00 98.31 84 TYR A N 1
ATOM 662 C CA . TYR A 1 84 ? -5.287 -3.763 -10.297 1.00 98.31 84 TYR A CA 1
ATOM 663 C C . TYR A 1 84 ? -5.286 -4.573 -11.596 1.00 98.31 84 TYR A C 1
ATOM 665 O O . TYR A 1 84 ? -5.671 -5.745 -11.605 1.00 98.31 84 TYR A O 1
ATOM 673 N N . ASP A 1 85 ? -4.919 -3.921 -12.701 1.00 95.00 85 ASP A N 1
ATOM 674 C CA . ASP A 1 85 ? -4.956 -4.478 -14.062 1.00 95.00 85 ASP A CA 1
ATOM 675 C C . ASP A 1 85 ? -6.264 -5.233 -14.393 1.00 95.00 85 ASP A C 1
ATOM 677 O O . ASP A 1 85 ? -6.291 -6.236 -15.100 1.00 95.00 85 ASP A O 1
ATOM 681 N N . ARG A 1 86 ? -7.388 -4.751 -13.835 1.00 92.62 86 ARG A N 1
ATOM 682 C CA . ARG A 1 86 ? -8.741 -5.315 -14.004 1.00 92.62 86 ARG A CA 1
ATOM 683 C C . ARG A 1 86 ? -8.916 -6.769 -13.538 1.00 92.62 86 ARG A C 1
ATOM 685 O O . ARG A 1 86 ? -9.959 -7.350 -13.823 1.00 92.62 86 ARG A O 1
ATOM 692 N N . GLY A 1 87 ? -7.956 -7.343 -12.812 1.00 96.12 87 GLY A N 1
ATOM 693 C CA . GLY A 1 87 ? -8.001 -8.759 -12.425 1.00 96.12 87 GLY A CA 1
ATOM 694 C C . GLY A 1 87 ? -7.513 -9.085 -11.017 1.00 96.12 87 GLY A C 1
ATOM 695 O O . GLY A 1 87 ? -7.857 -10.144 -10.499 1.00 96.12 87 GLY A O 1
ATOM 696 N N . PHE A 1 88 ? -6.750 -8.201 -10.370 1.00 98.44 88 PHE A N 1
ATOM 697 C CA . PHE A 1 88 ? -6.011 -8.557 -9.159 1.00 98.44 88 PHE A CA 1
ATOM 698 C C . PHE A 1 88 ? -6.397 -7.692 -7.956 1.00 98.44 88 PHE A C 1
ATOM 700 O O . PHE A 1 88 ? -6.203 -6.477 -7.955 1.00 98.44 88 PHE A O 1
ATOM 707 N N . ALA A 1 89 ? -6.902 -8.333 -6.899 1.00 98.38 89 ALA A N 1
ATOM 708 C CA . ALA A 1 89 ? -7.127 -7.691 -5.601 1.00 98.38 89 ALA A CA 1
ATOM 709 C C . ALA A 1 89 ? -5.816 -7.518 -4.811 1.00 98.38 89 ALA A C 1
ATOM 711 O O . ALA A 1 89 ? -5.669 -6.561 -4.059 1.00 98.38 89 ALA A O 1
ATOM 712 N N . LEU A 1 90 ? -4.842 -8.409 -5.020 1.00 98.50 90 LEU A N 1
ATOM 713 C CA . LEU A 1 90 ? -3.495 -8.325 -4.461 1.00 98.50 90 LEU A CA 1
ATOM 714 C C . LEU A 1 90 ? -2.474 -8.536 -5.580 1.00 98.50 90 LEU A C 1
ATOM 716 O O . LEU A 1 90 ? -2.507 -9.559 -6.260 1.00 98.50 90 LEU A O 1
ATOM 720 N N . SER A 1 91 ? -1.573 -7.574 -5.766 1.00 98.50 91 SER A N 1
ATOM 721 C CA . SER A 1 91 ? -0.480 -7.646 -6.740 1.00 98.50 91 SER A CA 1
ATOM 722 C C . SER A 1 91 ? 0.858 -7.398 -6.058 1.00 98.50 91 SER A C 1
ATOM 724 O O . SER A 1 91 ? 1.062 -6.340 -5.463 1.00 98.50 91 SER A O 1
ATOM 726 N N . VAL A 1 92 ? 1.772 -8.366 -6.163 1.00 97.94 92 VAL A N 1
ATOM 727 C CA . VAL A 1 92 ? 3.117 -8.297 -5.576 1.00 97.94 92 VAL A CA 1
ATOM 728 C C . VAL A 1 92 ? 4.146 -8.693 -6.629 1.00 97.94 92 VAL A C 1
ATOM 730 O O . VAL A 1 92 ? 4.240 -9.864 -6.986 1.00 97.94 92 VAL A O 1
ATOM 733 N N . PHE A 1 93 ? 4.912 -7.734 -7.153 1.00 96.88 93 PHE A N 1
ATOM 734 C CA . PHE A 1 93 ? 5.893 -8.007 -8.211 1.00 96.88 93 PHE A CA 1
ATOM 735 C C . PHE A 1 93 ? 7.064 -7.020 -8.209 1.00 96.88 93 PHE A C 1
ATOM 737 O O . PHE A 1 93 ? 6.938 -5.885 -7.769 1.00 96.88 93 PHE A O 1
ATOM 744 N N . LEU A 1 94 ? 8.222 -7.446 -8.724 1.00 95.69 94 LEU A N 1
ATOM 745 C CA .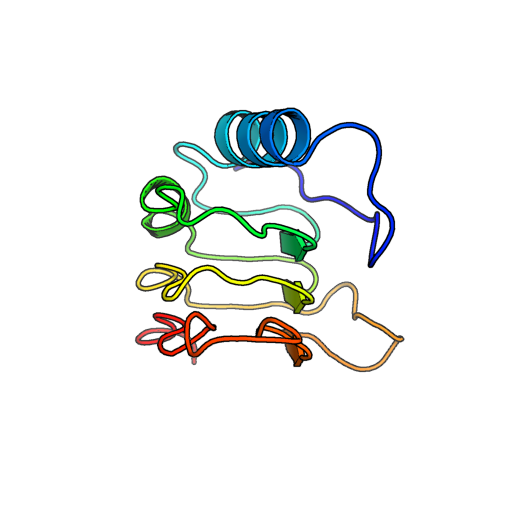 LEU A 1 94 ? 9.426 -6.609 -8.858 1.00 95.69 94 LEU A CA 1
ATOM 746 C C . LEU A 1 94 ? 9.925 -5.977 -7.541 1.00 95.69 94 LEU A C 1
ATOM 748 O O . LEU A 1 94 ? 10.559 -4.931 -7.572 1.00 95.69 94 LEU A O 1
ATOM 752 N N . ASN A 1 95 ? 9.660 -6.582 -6.378 1.00 95.62 95 ASN A N 1
ATOM 753 C CA . ASN A 1 95 ? 10.131 -6.062 -5.087 1.00 95.62 95 ASN A CA 1
ATOM 754 C C . ASN A 1 95 ? 11.557 -6.531 -4.753 1.00 95.62 95 ASN A C 1
ATOM 756 O O . ASN A 1 95 ? 11.792 -7.202 -3.747 1.00 95.62 95 ASN A O 1
ATOM 760 N N . TYR A 1 96 ? 12.492 -6.237 -5.652 1.00 92.50 96 TYR A N 1
ATOM 761 C CA . TYR A 1 96 ? 13.912 -6.532 -5.514 1.00 92.50 96 TYR A CA 1
ATOM 762 C C . TYR A 1 96 ? 14.734 -5.544 -6.365 1.00 92.50 96 TYR A C 1
ATOM 764 O O . TYR A 1 96 ? 14.269 -5.109 -7.421 1.00 92.50 96 TYR A O 1
ATOM 772 N N . PRO A 1 97 ? 15.957 -5.196 -5.943 1.00 87.69 97 PRO A N 1
ATOM 773 C CA . PRO A 1 97 ? 16.851 -4.307 -6.652 1.00 87.69 97 PRO A CA 1
ATOM 774 C C . PRO A 1 97 ? 17.504 -5.048 -7.805 1.00 87.69 97 PRO A C 1
ATOM 776 O O . PRO A 1 97 ? 17.661 -6.269 -7.789 1.00 87.69 97 PRO A O 1
ATOM 779 N N . LYS A 1 98 ? 17.945 -4.287 -8.806 1.00 82.88 98 LYS A N 1
ATOM 780 C CA . LYS A 1 98 ? 18.731 -4.839 -9.918 1.00 82.88 98 LYS A CA 1
ATOM 781 C C . LYS A 1 98 ? 20.051 -5.451 -9.441 1.00 82.88 98 LYS A C 1
ATOM 783 O O . LYS A 1 98 ? 20.498 -6.438 -10.014 1.00 82.88 98 LYS A O 1
ATOM 788 N N . GLU A 1 99 ? 20.648 -4.866 -8.404 1.00 81.62 99 GLU A N 1
ATOM 789 C CA . GLU A 1 99 ? 21.901 -5.310 -7.798 1.00 81.62 99 GLU A CA 1
ATOM 790 C C . GLU A 1 99 ? 21.756 -5.394 -6.273 1.00 81.62 99 GLU A C 1
ATOM 792 O O . GLU A 1 99 ? 21.127 -4.542 -5.646 1.00 81.62 99 GLU A O 1
ATOM 797 N N . GLY A 1 100 ? 22.358 -6.418 -5.666 1.00 77.06 100 GLY A N 1
ATOM 798 C CA . GLY A 1 100 ? 22.284 -6.669 -4.225 1.00 77.06 100 GLY A CA 1
ATOM 799 C C . GLY A 1 100 ? 21.169 -7.635 -3.810 1.00 77.06 100 GLY A C 1
ATOM 800 O O . GLY A 1 100 ? 20.440 -8.180 -4.633 1.00 77.06 100 GLY A O 1
ATOM 801 N N . SER A 1 101 ? 21.072 -7.886 -2.502 1.00 74.50 101 SER A N 1
ATOM 802 C CA . SER A 1 101 ? 20.179 -8.897 -1.908 1.00 74.50 101 SER A CA 1
ATOM 803 C C . SER A 1 101 ? 19.032 -8.308 -1.076 1.00 74.50 101 SER A C 1
ATOM 805 O O . SER A 1 101 ? 18.341 -9.040 -0.367 1.00 74.50 101 SER A O 1
ATOM 807 N N . ASN A 1 102 ? 18.861 -6.985 -1.087 1.00 78.62 102 ASN A N 1
ATOM 808 C CA . ASN A 1 102 ? 17.834 -6.302 -0.301 1.00 78.62 102 ASN A CA 1
ATOM 809 C C . ASN A 1 102 ? 16.524 -6.297 -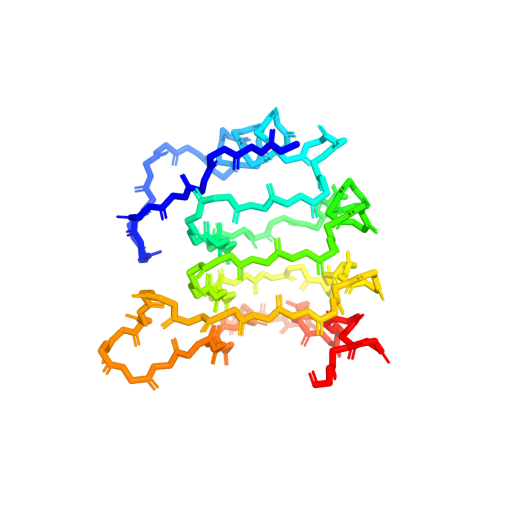1.076 1.00 78.62 102 ASN A C 1
ATOM 811 O O . ASN A 1 102 ? 16.385 -5.485 -1.960 1.00 78.62 102 ASN A O 1
ATOM 815 N N . GLY A 1 103 ? 15.573 -7.167 -0.776 1.00 88.81 103 GLY A N 1
ATOM 816 C CA . GLY A 1 103 ? 14.259 -7.154 -1.417 1.00 88.81 103 GLY A CA 1
ATOM 817 C C . GLY A 1 103 ? 13.208 -7.694 -0.469 1.00 88.81 103 GLY A C 1
ATOM 818 O O . GLY A 1 103 ? 13.539 -8.143 0.632 1.00 88.81 103 GLY A O 1
ATOM 819 N N . LEU A 1 104 ? 11.953 -7.665 -0.898 1.00 93.69 104 LEU A N 1
ATOM 820 C CA . LEU A 1 104 ? 10.835 -8.094 -0.074 1.00 93.69 104 LEU A CA 1
ATOM 821 C C . LEU A 1 104 ? 10.948 -9.583 0.266 1.00 93.69 104 LEU A C 1
ATOM 823 O O . LEU A 1 104 ? 10.995 -10.438 -0.616 1.00 93.69 104 LEU A O 1
ATOM 827 N N . GLN A 1 105 ? 10.963 -9.879 1.561 1.00 93.50 105 GLN A N 1
ATOM 828 C CA . GLN A 1 105 ? 11.054 -11.229 2.118 1.00 93.50 105 GLN A CA 1
ATOM 829 C C . GLN A 1 105 ? 9.782 -11.609 2.882 1.00 93.50 105 GLN A C 1
ATOM 831 O O . GLN A 1 105 ? 9.398 -12.774 2.881 1.00 93.50 105 GLN A O 1
ATOM 836 N N . HIS A 1 106 ? 9.114 -10.635 3.512 1.00 93.12 106 HIS A N 1
ATOM 837 C CA . HIS A 1 106 ? 7.947 -10.875 4.361 1.00 93.12 106 HIS A CA 1
ATOM 838 C C . HIS A 1 106 ? 6.844 -9.836 4.111 1.00 93.12 106 HIS A C 1
ATOM 840 O O . HIS A 1 106 ? 7.090 -8.634 4.132 1.00 93.12 106 HIS A O 1
ATOM 846 N N . LEU A 1 107 ? 5.613 -10.304 3.891 1.00 90.56 107 LEU A N 1
ATOM 847 C CA . LEU A 1 107 ? 4.434 -9.461 3.628 1.00 90.56 107 LEU A CA 1
ATOM 848 C C . LEU A 1 107 ? 3.516 -9.270 4.847 1.00 90.56 107 LEU A C 1
ATOM 850 O O . LEU A 1 107 ? 2.540 -8.533 4.764 1.00 90.56 107 LEU A O 1
ATOM 854 N N . GLY A 1 108 ? 3.762 -9.997 5.940 1.00 91.62 108 GLY A N 1
ATOM 855 C CA . GLY A 1 108 ? 2.966 -9.885 7.161 1.00 91.62 108 GLY A CA 1
ATOM 856 C C . GLY A 1 108 ? 1.492 -10.295 7.035 1.00 91.62 108 GLY A C 1
ATOM 857 O O . GLY A 1 108 ? 0.749 -10.042 7.962 1.00 91.62 108 GLY A O 1
ATOM 858 N N . LEU A 1 109 ? 1.032 -10.944 5.957 1.00 95.25 109 LEU A N 1
ATOM 859 C CA . LEU A 1 109 ? -0.396 -11.259 5.716 1.00 95.25 109 LEU A CA 1
ATOM 860 C C . LEU A 1 109 ? -0.915 -12.446 6.555 1.00 95.25 109 LEU A C 1
ATOM 862 O O . LEU A 1 109 ? -1.464 -13.408 6.028 1.00 95.25 109 LEU A O 1
ATOM 866 N N . THR A 1 110 ? -0.705 -12.412 7.868 1.00 95.69 110 THR A N 1
ATOM 867 C CA . THR A 1 110 ? -0.976 -13.535 8.780 1.00 95.69 110 THR A CA 1
ATOM 868 C C . THR A 1 110 ? -2.457 -13.725 9.109 1.00 95.69 110 THR A C 1
ATOM 870 O O . THR A 1 110 ? -2.853 -14.832 9.463 1.00 95.69 110 THR A O 1
ATOM 873 N N . HIS A 1 111 ? -3.273 -12.675 8.976 1.00 97.00 111 HIS A N 1
ATOM 874 C CA . HIS A 1 111 ? -4.710 -12.699 9.279 1.00 97.00 111 HIS A CA 1
ATOM 875 C C . HIS A 1 111 ? -5.604 -12.487 8.049 1.00 97.00 111 HIS A C 1
ATOM 877 O O . HIS A 1 111 ? -6.819 -12.366 8.208 1.00 97.00 111 HIS A O 1
ATOM 883 N N . LEU A 1 112 ? -5.027 -12.442 6.844 1.00 96.88 112 LEU A N 1
ATOM 884 C CA . LEU A 1 112 ? -5.775 -12.283 5.599 1.00 96.88 112 LEU A CA 1
ATOM 885 C C . LEU A 1 112 ? -6.446 -13.617 5.234 1.00 96.88 112 LEU A C 1
ATOM 887 O O . LEU A 1 112 ? -5.747 -14.599 4.982 1.00 96.88 112 LEU A O 1
ATOM 891 N N . THR A 1 113 ? -7.782 -13.647 5.206 1.00 90.69 113 THR A N 1
ATOM 892 C CA . THR A 1 113 ? -8.598 -14.855 4.959 1.00 90.69 113 THR A CA 1
ATOM 893 C C . THR A 1 113 ? -9.743 -14.598 4.001 1.00 90.69 113 THR A C 1
ATOM 895 O O . THR A 1 113 ? -10.372 -13.525 4.148 1.00 90.69 113 THR A O 1
#

Foldseek 3Di:
DFEADDQAADDDDDLVVVVVVLCVGQQQNQEYPEEAAAYQAADQDDQVSLLNHAEYAAAYHAAQAQHAEHAVQNHADQNRPDADVRDHRYYHDHQHDPDDDRGYDYYNCNRHD